Protein AF-A0A2A4N1W9-F1 (afdb_monomer)

Secondary structure (DSSP, 8-state):
-PPPEEEEEEEEEESS-TTSS-HHHHEEEEEEEEEETTEEEEEE-HHHHHHHS--

Radius of gyration: 12.88 Å; Cα contacts (8 Å, |Δi|>4): 94; chains: 1; bounding box: 29×16×40 Å

Nearest PDB structures (foldseek):
  2vun-assembly1_D  TM=6.136E-01  e=1.832E+00  Eubacterium barkeri
  3igh-assembly1_X-2  TM=7.396E-01  e=2.849E+00  Pyrococcus horikoshii
  3icj-assembly1_A  TM=7.356E-01  e=2.675E+00  Pyrococcus furiosus

Solvent-accessible surface area (backbone atoms only — not comparable to full-atom values): 3380 Å² total; per-residue (Å²): 135,68,72,72,48,75,50,74,50,88,39,81,49,65,88,48,66,50,82,81,59,66,46,69,80,16,48,45,80,33,34,24,39,31,38,38,80,92,36,82,76,45,74,34,51,50,69,60,51,48,69,75,55,80,125

Mean predicted aligned error: 3.72 Å

Structure (mmCIF, N/CA/C/O backbone):
data_AF-A0A2A4N1W9-F1
#
_entry.id   AF-A0A2A4N1W9-F1
#
loop_
_atom_site.group_PDB
_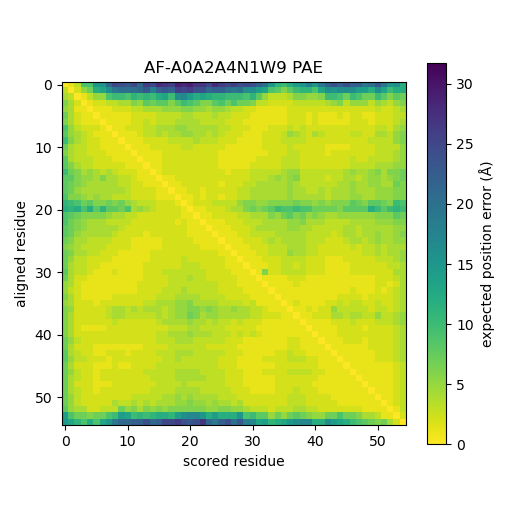atom_site.id
_atom_site.type_symbol
_atom_site.label_atom_id
_atom_site.label_alt_id
_atom_site.label_comp_id
_atom_site.label_asym_id
_atom_site.label_entity_id
_atom_site.label_seq_id
_atom_site.pdbx_PDB_ins_code
_atom_site.Cartn_x
_atom_site.Cartn_y
_atom_site.Cartn_z
_atom_site.occupancy
_atom_site.B_iso_or_equiv
_atom_site.auth_seq_id
_atom_site.auth_comp_id
_atom_site.auth_asym_id
_atom_site.auth_atom_id
_atom_site.pdbx_PDB_model_num
ATOM 1 N N . MET A 1 1 ? 2.367 0.535 24.792 1.00 48.66 1 MET A N 1
ATOM 2 C CA . MET A 1 1 ? 1.701 -0.138 23.656 1.00 48.66 1 MET A CA 1
ATOM 3 C C . MET A 1 1 ? 1.157 0.935 22.727 1.00 48.66 1 MET A C 1
ATOM 5 O O . MET A 1 1 ? 0.197 1.594 23.099 1.00 48.66 1 MET A O 1
ATOM 9 N N . ALA A 1 2 ? 1.796 1.176 21.581 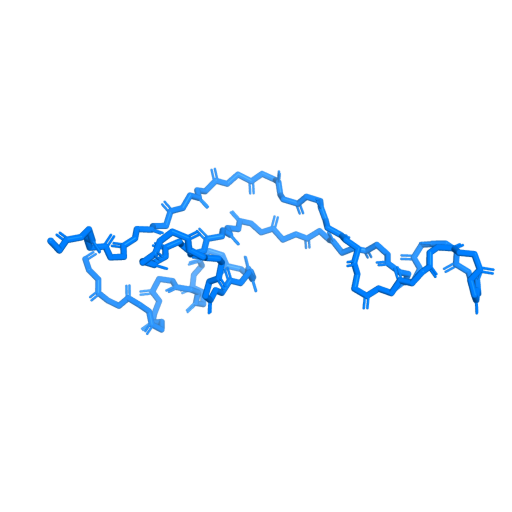1.00 65.94 2 ALA A N 1
ATOM 10 C CA . ALA A 1 2 ? 1.220 2.047 20.557 1.00 65.94 2 ALA A CA 1
ATOM 11 C C . ALA A 1 2 ? 0.242 1.208 19.728 1.00 65.94 2 ALA A C 1
ATOM 13 O O . ALA A 1 2 ? 0.632 0.173 19.188 1.00 65.94 2 ALA A O 1
ATOM 14 N N . GLY A 1 3 ? -1.029 1.601 19.706 1.00 83.88 3 GLY A N 1
ATOM 15 C CA . GLY A 1 3 ? -2.041 0.910 18.919 1.00 83.88 3 GLY A CA 1
ATOM 16 C C . GLY A 1 3 ? -1.829 1.091 17.413 1.00 83.88 3 GLY A C 1
ATOM 17 O O . GLY A 1 3 ? -1.197 2.053 16.992 1.00 83.88 3 GLY A O 1
ATOM 18 N N . GLU A 1 4 ? -2.378 0.177 16.614 1.00 92.62 4 GLU A N 1
ATOM 19 C CA . GLU A 1 4 ? -2.482 0.334 15.160 1.00 92.62 4 GLU A CA 1
ATOM 20 C C . GLU A 1 4 ? -3.371 1.524 14.766 1.00 92.62 4 GLU A C 1
ATOM 22 O O . GLU A 1 4 ? -4.419 1.759 15.378 1.00 92.62 4 GLU A O 1
ATOM 27 N N . PHE A 1 5 ? -2.973 2.259 13.731 1.00 94.31 5 PHE A N 1
ATOM 28 C CA . PHE A 1 5 ? -3.771 3.330 13.132 1.00 94.31 5 PHE A CA 1
ATOM 29 C C . PHE A 1 5 ? -3.603 3.366 11.611 1.00 94.31 5 PHE A C 1
ATOM 31 O O . PHE A 1 5 ? -2.590 2.920 11.070 1.00 94.31 5 PHE A O 1
ATOM 38 N N . ILE A 1 6 ? -4.615 3.911 10.930 1.00 96.44 6 ILE A N 1
ATOM 39 C CA . ILE A 1 6 ? -4.651 4.042 9.471 1.00 96.44 6 ILE A CA 1
ATOM 40 C C . ILE A 1 6 ? -4.384 5.501 9.093 1.00 96.44 6 ILE A C 1
ATOM 42 O O . ILE A 1 6 ? -5.134 6.396 9.485 1.00 96.44 6 ILE A O 1
ATOM 46 N N . LEU A 1 7 ? -3.345 5.731 8.294 1.00 95.81 7 LEU A N 1
ATOM 47 C CA . LEU A 1 7 ? -3.074 6.999 7.620 1.00 95.81 7 LEU A CA 1
ATOM 48 C C . LEU A 1 7 ? -3.733 6.966 6.237 1.00 95.81 7 LEU A C 1
ATOM 50 O O . LEU A 1 7 ? -3.435 6.071 5.451 1.00 95.81 7 LEU A O 1
ATOM 54 N N . LYS A 1 8 ? -4.621 7.920 5.936 1.00 96.75 8 LYS A N 1
ATOM 55 C CA . LYS A 1 8 ? -5.297 8.030 4.629 1.00 96.75 8 LYS A CA 1
ATOM 56 C C . LYS A 1 8 ? -4.640 9.101 3.762 1.00 96.75 8 LYS A C 1
ATOM 58 O O . LYS A 1 8 ? -4.247 10.144 4.281 1.00 96.75 8 LYS A O 1
ATOM 63 N N . GLY A 1 9 ? -4.593 8.887 2.452 1.00 95.81 9 GLY A N 1
ATOM 64 C CA . GLY A 1 9 ? -4.081 9.858 1.484 1.00 95.81 9 GLY A CA 1
ATOM 65 C C . GLY A 1 9 ? -3.589 9.185 0.207 1.00 95.81 9 GLY A C 1
ATOM 66 O O . GLY A 1 9 ? -3.790 7.996 0.016 1.00 95.81 9 GLY A O 1
ATOM 67 N N . ARG A 1 10 ? -2.914 9.928 -0.675 1.00 97.62 10 ARG A N 1
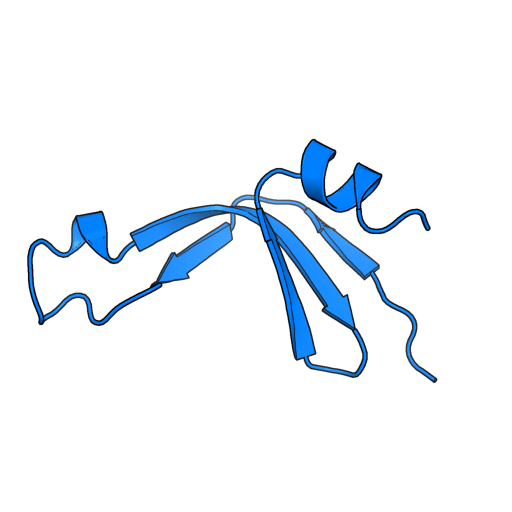ATOM 68 C CA . ARG A 1 10 ? -2.215 9.295 -1.804 1.00 97.62 10 ARG A CA 1
ATOM 69 C C . ARG A 1 10 ? -0.866 8.774 -1.333 1.00 97.62 10 ARG A C 1
ATOM 71 O O . ARG A 1 10 ? -0.023 9.563 -0.909 1.00 97.62 10 ARG A O 1
ATOM 78 N N . VAL A 1 11 ? -0.679 7.465 -1.421 1.00 97.19 11 VAL A N 1
ATOM 79 C CA . VAL A 1 11 ? 0.531 6.771 -0.984 1.00 97.19 11 VAL A CA 1
ATOM 80 C C . VAL A 1 11 ? 1.280 6.313 -2.223 1.00 97.19 11 VAL A C 1
ATOM 82 O O . VAL A 1 11 ? 0.771 5.483 -2.962 1.00 97.19 11 VAL A O 1
ATOM 85 N N . LEU A 1 12 ? 2.477 6.852 -2.452 1.00 96.69 12 LEU A N 1
ATOM 86 C CA . LEU A 1 12 ? 3.397 6.360 -3.477 1.00 96.69 12 LEU A CA 1
ATOM 87 C C . LEU A 1 12 ? 4.465 5.502 -2.801 1.00 96.69 12 LEU A C 1
ATOM 89 O O . LEU A 1 12 ? 5.157 5.974 -1.899 1.00 96.69 12 LEU A O 1
ATOM 93 N N . SER A 1 13 ? 4.601 4.259 -3.242 1.00 95.88 13 SER A N 1
ATOM 94 C CA . SER A 1 13 ? 5.614 3.328 -2.748 1.00 95.88 13 SER A CA 1
ATOM 95 C C . SER A 1 13 ? 6.278 2.578 -3.898 1.00 95.88 13 SER A C 1
ATOM 97 O O . SER A 1 13 ? 5.780 2.592 -5.022 1.00 95.88 13 SER A O 1
ATOM 99 N N . PHE A 1 14 ? 7.412 1.939 -3.613 1.00 95.94 14 PHE A N 1
ATOM 100 C CA . PHE A 1 14 ? 8.100 1.073 -4.563 1.00 95.94 14 PHE A CA 1
ATOM 101 C C . PHE A 1 14 ? 8.138 -0.353 -4.017 1.00 95.94 14 PHE A C 1
ATOM 103 O O . PHE A 1 14 ? 8.640 -0.577 -2.916 1.00 95.94 14 PHE A O 1
ATOM 110 N N . THR A 1 15 ? 7.597 -1.311 -4.769 1.00 94.44 15 THR A N 1
ATOM 111 C CA . THR A 1 15 ? 7.571 -2.740 -4.399 1.00 94.44 15 THR A CA 1
ATOM 112 C C . THR A 1 15 ? 8.738 -3.530 -4.991 1.00 94.44 15 THR A C 1
ATOM 114 O O . THR A 1 15 ? 8.879 -4.720 -4.724 1.00 94.44 15 THR A O 1
ATOM 117 N N . GLY A 1 16 ? 9.583 -2.866 -5.778 1.00 94.50 16 GLY A N 1
ATOM 118 C CA . GLY A 1 16 ? 10.806 -3.399 -6.361 1.00 94.50 16 GLY A CA 1
ATOM 119 C C . GLY A 1 16 ? 11.794 -2.276 -6.671 1.00 94.50 16 GLY A C 1
ATOM 120 O O . GLY A 1 16 ? 11.495 -1.096 -6.477 1.00 94.50 16 GLY A O 1
ATOM 121 N N . SER A 1 17 ? 12.980 -2.641 -7.151 1.00 94.56 17 SER A N 1
ATOM 122 C CA . SER A 1 17 ? 13.950 -1.663 -7.640 1.00 94.56 17 SER A CA 1
ATOM 123 C C . SER A 1 17 ? 13.435 -1.040 -8.943 1.00 94.56 17 SER A C 1
ATOM 125 O O . SER A 1 17 ? 13.154 -1.775 -9.891 1.00 94.56 17 SER A O 1
ATOM 127 N N . PRO A 1 18 ? 13.361 0.298 -9.053 1.00 93.56 18 PRO A N 1
ATOM 128 C CA . PRO A 1 18 ? 12.994 0.958 -10.306 1.00 93.56 18 PRO A CA 1
ATOM 129 C C . PRO A 1 18 ? 14.068 0.805 -11.397 1.00 93.56 18 PRO A C 1
ATOM 131 O O . PRO A 1 18 ? 13.852 1.246 -12.521 1.00 93.56 18 PRO A O 1
ATOM 134 N N . PHE A 1 19 ? 15.222 0.213 -11.072 1.00 95.56 19 PHE A N 1
ATOM 135 C CA . PHE A 1 19 ? 16.332 -0.013 -11.99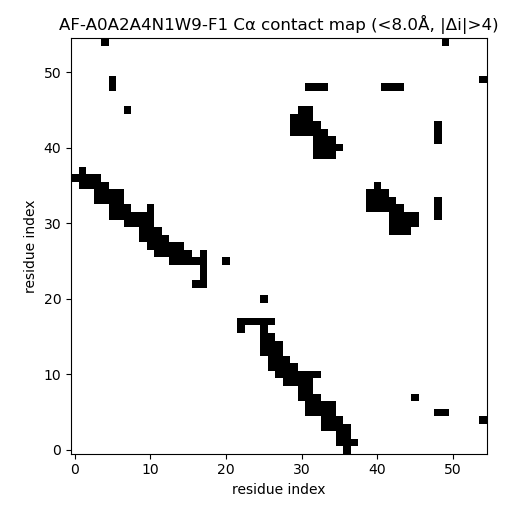7 1.00 95.56 19 PHE A CA 1
ATOM 136 C C . PHE A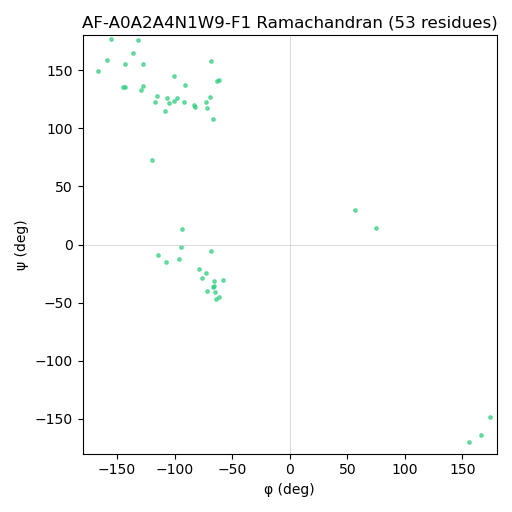 1 19 ? 16.338 -1.420 -12.610 1.00 95.56 19 PHE A C 1
ATOM 138 O O . PHE A 1 19 ? 17.043 -1.642 -13.590 1.00 95.56 19 PHE A O 1
ATOM 145 N N . ASP A 1 20 ? 15.543 -2.352 -12.075 1.00 94.25 20 ASP A N 1
ATOM 146 C CA . ASP A 1 20 ? 15.565 -3.765 -12.482 1.00 94.25 20 ASP A CA 1
ATOM 147 C C . ASP A 1 20 ? 14.524 -4.087 -13.581 1.00 94.25 20 ASP A C 1
ATOM 149 O O . ASP A 1 20 ? 14.244 -5.251 -13.862 1.00 94.25 20 ASP A O 1
ATOM 153 N N . GLY A 1 21 ? 13.932 -3.067 -14.218 1.00 91.88 21 GLY A N 1
ATOM 154 C CA . GLY A 1 21 ? 12.895 -3.230 -15.241 1.00 91.88 21 GLY A CA 1
ATOM 155 C C . GLY A 1 21 ? 12.278 -1.907 -15.695 1.00 91.88 21 GLY A C 1
ATOM 156 O O . GLY A 1 21 ? 12.940 -0.870 -15.707 1.00 91.88 21 GLY A O 1
ATOM 157 N N . VAL A 1 22 ? 10.996 -1.940 -16.074 1.00 94.94 22 VAL A N 1
ATOM 158 C CA . VAL A 1 22 ? 10.218 -0.727 -16.363 1.00 94.94 22 VAL A CA 1
ATOM 159 C C . VAL A 1 22 ? 9.940 -0.012 -15.030 1.00 94.94 22 VAL A C 1
ATOM 161 O O . VAL A 1 22 ? 9.272 -0.587 -14.170 1.00 94.94 22 VAL A O 1
ATOM 164 N N . PRO A 1 23 ? 10.420 1.229 -14.814 1.00 92.69 23 PRO A N 1
ATOM 165 C CA . PRO A 1 23 ? 10.332 1.891 -13.506 1.00 92.69 23 PRO A CA 1
ATOM 166 C C . PRO A 1 23 ? 8.903 2.035 -12.968 1.00 92.69 23 PRO A C 1
ATOM 168 O O . PRO A 1 23 ? 8.682 2.028 -11.758 1.00 92.69 23 PRO A O 1
ATOM 171 N N . GLN A 1 24 ? 7.931 2.171 -13.869 1.00 95.00 24 GLN A N 1
ATOM 172 C CA . GLN A 1 24 ? 6.514 2.286 -13.549 1.00 95.00 24 GLN A CA 1
ATOM 173 C C . GLN A 1 24 ? 5.959 1.006 -12.917 1.00 95.00 24 GLN A C 1
ATOM 175 O O . GLN A 1 24 ? 5.093 1.105 -12.056 1.00 95.00 24 GLN A O 1
ATOM 180 N N . ASP A 1 25 ? 6.492 -0.163 -13.277 1.00 95.19 25 ASP A N 1
ATOM 181 C CA . ASP A 1 25 ? 6.054 -1.450 -12.726 1.00 95.19 25 ASP A CA 1
ATOM 182 C C . ASP A 1 25 ? 6.532 -1.635 -11.278 1.00 95.19 25 ASP A C 1
ATOM 184 O O . ASP A 1 25 ? 5.926 -2.368 -10.497 1.00 95.19 25 ASP A O 1
ATOM 188 N N . ALA A 1 26 ? 7.615 -0.948 -10.896 1.00 96.38 26 ALA A N 1
ATOM 189 C CA . ALA A 1 26 ? 8.107 -0.931 -9.524 1.00 96.38 26 ALA A CA 1
ATOM 190 C C . ALA A 1 26 ? 7.309 0.020 -8.622 1.00 96.38 26 ALA A C 1
ATOM 192 O O . ALA A 1 26 ? 7.369 -0.126 -7.402 1.00 96.38 26 ALA A O 1
ATOM 193 N N . ALA A 1 27 ? 6.602 0.999 -9.195 1.00 96.50 27 ALA A N 1
ATOM 194 C CA . ALA A 1 27 ? 5.854 2.010 -8.462 1.00 96.50 27 ALA A CA 1
ATOM 195 C C . ALA A 1 27 ? 4.409 1.565 -8.207 1.00 96.50 27 ALA A C 1
A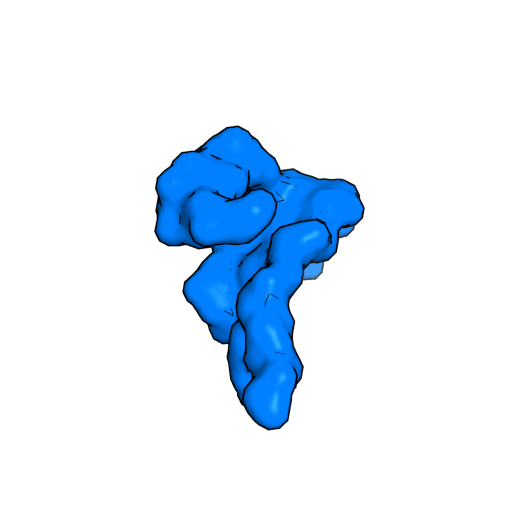TOM 197 O O . ALA A 1 27 ? 3.714 1.079 -9.095 1.00 96.50 27 ALA A O 1
ATOM 198 N N . ARG A 1 28 ? 3.921 1.808 -6.992 1.00 96.50 28 ARG A N 1
ATOM 199 C CA . ARG A 1 28 ? 2.549 1.510 -6.587 1.00 96.50 28 ARG A CA 1
ATOM 200 C C . ARG A 1 28 ? 1.908 2.728 -5.939 1.00 96.50 28 ARG A C 1
ATOM 202 O O . ARG A 1 28 ? 2.511 3.373 -5.077 1.00 96.50 28 ARG A O 1
ATOM 209 N N . LEU A 1 29 ? 0.686 3.030 -6.372 1.00 97.25 29 LEU A N 1
ATOM 210 C CA . LEU A 1 29 ? -0.172 4.035 -5.759 1.00 97.25 29 LEU A CA 1
ATOM 211 C C . LEU A 1 29 ? -1.295 3.354 -4.981 1.00 97.25 29 LEU A C 1
ATOM 213 O O . LEU A 1 29 ? -2.038 2.552 -5.539 1.00 97.25 29 LEU A O 1
ATOM 217 N N . ASP A 1 30 ? -1.427 3.721 -3.712 1.00 97.94 30 ASP A N 1
ATOM 218 C CA . ASP A 1 30 ? -2.459 3.233 -2.800 1.00 97.94 30 ASP A CA 1
ATOM 219 C C . ASP A 1 30 ? -3.131 4.410 -2.065 1.00 97.94 30 ASP A C 1
ATOM 221 O O . ASP A 1 30 ? -2.746 5.577 -2.212 1.00 97.94 30 ASP A O 1
ATOM 225 N N . GLU A 1 31 ? -4.152 4.106 -1.263 1.00 98.12 31 GLU A N 1
ATOM 226 C CA . GLU A 1 31 ? -5.003 5.103 -0.597 1.00 98.12 31 GLU A CA 1
ATOM 227 C C . GLU A 1 31 ? -4.761 5.212 0.915 1.00 98.12 31 GLU A C 1
ATOM 229 O O . GLU A 1 31 ? -5.228 6.154 1.571 1.00 98.12 31 GLU A O 1
ATOM 234 N N . ALA A 1 32 ? -4.083 4.227 1.505 1.00 97.75 32 ALA A N 1
ATOM 235 C CA . ALA A 1 32 ? -3.815 4.210 2.932 1.00 97.75 32 ALA A CA 1
ATOM 236 C C . ALA A 1 32 ? -2.629 3.316 3.324 1.00 97.75 32 ALA A C 1
ATOM 238 O O . ALA A 1 32 ? -2.247 2.386 2.613 1.00 97.75 32 ALA A O 1
ATOM 239 N N . VAL A 1 33 ? -2.079 3.609 4.506 1.00 97.44 33 VAL A N 1
ATOM 240 C CA . VAL A 1 33 ? -1.047 2.826 5.200 1.00 97.44 33 VAL A CA 1
ATOM 241 C C . VAL A 1 33 ? -1.516 2.529 6.621 1.00 97.44 33 VAL A C 1
ATOM 243 O O . VAL A 1 33 ? -1.997 3.423 7.319 1.00 97.44 33 VAL A O 1
ATOM 246 N N . VAL A 1 34 ? -1.328 1.292 7.073 1.00 96.94 34 VAL A N 1
ATOM 247 C CA . VAL A 1 34 ? -1.518 0.881 8.467 1.00 96.94 34 VAL A CA 1
ATOM 248 C C . VAL A 1 34 ? -0.166 0.858 9.166 1.00 96.94 34 VAL A C 1
ATOM 250 O O . VAL A 1 34 ? 0.772 0.202 8.704 1.00 96.94 34 VAL A O 1
ATOM 253 N N . VAL A 1 35 ? -0.069 1.559 10.294 1.00 95.44 35 VAL A N 1
ATOM 254 C CA . VAL A 1 35 ? 1.132 1.592 11.135 1.00 95.44 35 VAL A CA 1
ATOM 255 C C . VAL A 1 35 ? 0.818 0.954 12.480 1.00 95.44 35 VAL A C 1
ATOM 257 O O . VAL A 1 35 ? -0.135 1.351 13.145 1.00 95.44 35 VAL A O 1
ATOM 260 N N . GLY A 1 36 ? 1.641 -0.007 12.895 1.00 94.62 36 GLY A N 1
ATOM 261 C CA . GLY A 1 36 ? 1.525 -0.721 14.165 1.00 94.62 36 GLY A CA 1
ATOM 262 C C . GLY A 1 36 ? 2.901 -1.050 14.729 1.00 94.62 36 GLY A C 1
ATOM 263 O O . GLY A 1 36 ? 3.800 -1.451 13.994 1.00 94.62 36 GLY A O 1
ATOM 264 N N . GLY A 1 37 ? 3.107 -0.829 16.031 1.00 92.38 37 GLY A N 1
ATOM 265 C CA . GLY A 1 37 ? 4.393 -1.133 16.676 1.00 92.38 37 GLY A CA 1
ATOM 266 C C . GLY A 1 37 ? 5.603 -0.426 16.042 1.00 92.38 37 GLY A C 1
ATOM 267 O O . GLY A 1 37 ? 6.700 -0.979 16.044 1.00 92.38 37 GLY A O 1
ATOM 268 N N . GLY A 1 38 ? 5.402 0.764 15.462 1.00 93.44 38 GLY A N 1
ATOM 269 C CA . GLY A 1 38 ? 6.449 1.522 14.765 1.00 93.44 38 GLY A CA 1
ATOM 270 C C . GLY A 1 38 ? 6.822 0.982 13.380 1.00 93.44 38 GLY A C 1
ATOM 271 O O . GLY A 1 38 ? 7.855 1.370 12.842 1.00 93.44 38 GLY A O 1
ATOM 272 N N . LYS A 1 39 ? 6.013 0.085 12.803 1.00 95.62 39 LYS A N 1
ATOM 273 C CA . LYS A 1 39 ? 6.240 -0.532 11.490 1.00 95.62 39 LYS A CA 1
ATOM 274 C C . LYS A 1 39 ? 5.019 -0.380 10.592 1.00 95.62 39 LYS A C 1
ATOM 276 O O . LYS A 1 39 ? 3.896 -0.257 11.079 1.00 95.62 39 LYS A O 1
ATOM 281 N N . VAL A 1 40 ? 5.245 -0.428 9.282 1.00 95.38 40 VAL A N 1
ATOM 282 C CA . VAL A 1 40 ? 4.171 -0.587 8.297 1.00 95.38 40 VAL A CA 1
ATOM 283 C C . VAL A 1 40 ? 3.677 -2.028 8.362 1.00 95.38 40 VAL A C 1
ATOM 285 O O . VAL A 1 40 ? 4.470 -2.955 8.210 1.00 95.38 40 VAL A O 1
ATOM 288 N N . VAL A 1 41 ? 2.381 -2.205 8.609 1.00 95.88 41 VAL A N 1
ATOM 289 C CA . VAL A 1 41 ? 1.734 -3.526 8.694 1.00 95.88 41 VAL A CA 1
ATOM 290 C C . VAL A 1 41 ? 0.711 -3.757 7.578 1.00 95.88 41 VAL A C 1
ATOM 292 O O . VAL A 1 41 ? 0.267 -4.883 7.392 1.00 95.88 41 VAL A O 1
ATOM 295 N N . GLY A 1 42 ? 0.386 -2.724 6.794 1.00 95.81 42 GLY A N 1
ATOM 296 C CA . GLY A 1 42 ? -0.461 -2.832 5.606 1.00 95.81 42 GLY A CA 1
ATOM 297 C C . GLY A 1 42 ? -0.392 -1.580 4.732 1.00 95.81 42 GLY A C 1
ATOM 298 O O . GLY A 1 42 ? -0.192 -0.479 5.243 1.00 95.81 42 GLY A O 1
ATOM 299 N N . VAL A 1 43 ? -0.552 -1.745 3.420 1.00 97.31 43 VAL A N 1
ATOM 300 C CA . VAL A 1 43 ? -0.658 -0.666 2.421 1.00 97.31 43 VAL A CA 1
ATOM 301 C C . VAL A 1 43 ? -1.678 -1.113 1.376 1.00 97.31 43 VAL A C 1
ATOM 303 O O . VAL A 1 43 ? -1.661 -2.279 0.978 1.00 97.31 43 VAL A O 1
ATOM 306 N N . GLY A 1 44 ? -2.591 -0.236 0.965 1.00 97.38 44 GLY A N 1
ATOM 307 C CA . GLY A 1 44 ? -3.658 -0.629 0.046 1.00 97.38 44 GLY A CA 1
ATOM 308 C C . GLY A 1 44 ? -4.795 0.376 -0.076 1.00 97.38 44 GLY A C 1
ATOM 309 O O . GLY A 1 44 ? -4.677 1.538 0.329 1.00 97.38 44 GLY A O 1
ATOM 310 N N . GLY A 1 45 ? -5.915 -0.098 -0.623 1.00 97.75 45 GLY A N 1
ATOM 311 C CA . GLY A 1 45 ? -7.173 0.642 -0.662 1.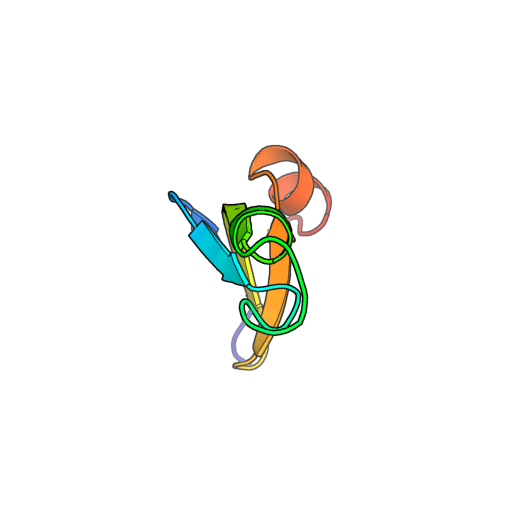00 97.75 45 GLY A CA 1
ATOM 312 C C . GLY A 1 45 ? -7.676 0.952 0.746 1.00 97.75 45 GLY A C 1
ATOM 313 O O . GLY A 1 45 ? -7.557 0.131 1.662 1.00 97.75 45 GLY A O 1
ATOM 314 N N . PHE A 1 46 ? -8.249 2.141 0.944 1.00 96.38 46 PHE A N 1
ATOM 315 C CA . PHE A 1 46 ? -8.678 2.548 2.281 1.00 96.38 46 PHE A CA 1
ATOM 316 C C . PHE A 1 46 ? -9.806 1.649 2.804 1.00 96.38 46 PHE A C 1
ATOM 318 O O . PHE A 1 46 ? -9.795 1.274 3.977 1.00 96.38 46 PHE A O 1
ATOM 325 N N . ALA A 1 47 ? -10.761 1.288 1.943 1.00 96.12 47 ALA A N 1
ATOM 326 C CA . ALA A 1 47 ? -11.874 0.415 2.309 1.00 96.12 47 ALA A CA 1
ATOM 327 C C . ALA A 1 47 ? -11.389 -0.975 2.754 1.00 96.12 47 ALA A C 1
ATOM 329 O O . ALA A 1 47 ? -11.805 -1.456 3.809 1.00 96.12 47 ALA A O 1
ATOM 330 N N . ASP A 1 48 ? -10.452 -1.563 2.009 1.00 96.75 48 ASP A N 1
ATOM 331 C CA . ASP A 1 48 ? -9.896 -2.888 2.299 1.00 96.75 48 ASP A CA 1
ATOM 332 C C . ASP A 1 48 ? -9.134 -2.888 3.625 1.00 96.75 48 ASP A C 1
ATOM 334 O O . ASP A 1 48 ? -9.365 -3.734 4.490 1.00 96.75 48 ASP A O 1
ATOM 338 N N . LEU A 1 49 ? -8.280 -1.882 3.840 1.00 96.12 49 LEU A N 1
ATOM 339 C CA . LEU A 1 49 ? -7.538 -1.740 5.090 1.00 96.12 49 LEU A CA 1
ATOM 340 C C . LEU A 1 49 ? -8.461 -1.455 6.280 1.00 96.12 49 LEU A C 1
ATOM 342 O O . LEU A 1 49 ? -8.215 -1.950 7.377 1.00 96.12 49 LEU A O 1
ATOM 346 N N . ARG A 1 50 ? -9.545 -0.695 6.084 1.00 94.81 50 ARG A N 1
ATOM 347 C CA . ARG A 1 50 ? -10.546 -0.438 7.129 1.00 94.81 50 ARG A CA 1
ATOM 348 C C . ARG A 1 50 ? -11.313 -1.703 7.513 1.00 94.81 50 ARG A C 1
ATOM 350 O O . ARG A 1 50 ? -11.634 -1.862 8.688 1.00 94.81 50 ARG A O 1
ATOM 357 N N . ALA A 1 51 ? -11.601 -2.574 6.548 1.00 95.31 51 ALA A N 1
ATOM 358 C CA . ALA A 1 51 ? -12.247 -3.859 6.790 1.00 95.31 51 ALA A CA 1
ATOM 359 C C . ALA A 1 51 ? -11.305 -4.855 7.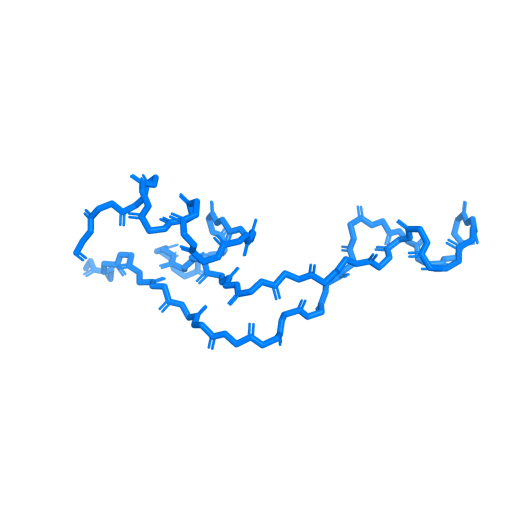490 1.00 95.31 51 ALA A C 1
ATOM 361 O O . ALA A 1 51 ? -11.734 -5.560 8.400 1.00 95.31 51 ALA A O 1
ATOM 362 N N . ALA A 1 52 ? -10.025 -4.884 7.100 1.00 93.31 52 ALA A N 1
ATOM 363 C CA . ALA A 1 52 ? -9.015 -5.786 7.659 1.00 93.31 52 ALA A CA 1
ATOM 364 C C . ALA A 1 52 ? -8.496 -5.363 9.047 1.00 93.31 52 ALA A C 1
ATOM 366 O O . ALA A 1 52 ? -8.132 -6.219 9.850 1.00 93.31 52 ALA A O 1
ATOM 367 N N . HIS A 1 53 ? -8.491 -4.060 9.349 1.00 89.56 53 HIS A N 1
ATOM 368 C CA . HIS A 1 53 ? -8.059 -3.502 10.635 1.00 89.56 53 HIS A CA 1
ATOM 369 C C . HIS A 1 53 ? -9.212 -2.740 11.310 1.00 89.56 53 HIS A C 1
ATOM 371 O O . HIS A 1 53 ? -9.209 -1.502 11.347 1.00 89.56 53 HIS A O 1
ATOM 377 N N . PRO A 1 54 ? -10.221 -3.455 11.843 1.00 75.25 54 PRO A N 1
ATOM 378 C CA . PRO A 1 54 ? -11.341 -2.832 12.531 1.00 75.25 54 PRO A CA 1
ATOM 379 C C . PRO A 1 54 ? -10.859 -2.176 13.832 1.00 75.25 54 PRO A C 1
ATO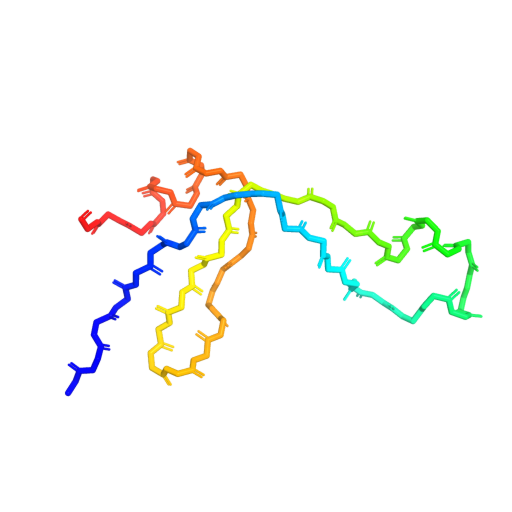M 381 O O . PRO A 1 54 ? -10.502 -2.848 14.801 1.00 75.25 54 PRO A O 1
ATOM 384 N N . ARG A 1 55 ? -10.829 -0.841 13.830 1.00 63.56 55 ARG A N 1
ATOM 385 C CA . ARG A 1 55 ? -10.567 0.021 14.989 1.00 63.56 55 ARG A CA 1
ATOM 386 C C . ARG A 1 55 ? -11.474 1.240 14.978 1.00 63.56 55 ARG A C 1
ATOM 388 O O . ARG A 1 55 ? -11.560 1.917 13.921 1.00 63.56 55 ARG A O 1
#

Foldseek 3Di:
DDAKDKDFDWDWDFCDDCPPDPNVVRIDTAGIFIDDPNDTPDTHHPVVVCVVDPD

Sequence (55 aa):
MAGEFILKGRVLSFTGSPFDGVPQDAARLDEAVVVGGGKVVGVGGFADLRAAHPR

pLDDT: mean 92.97, std 8.98, range [48.66, 98.12]